Protein AF-A0A7J2L678-F1 (afdb_monomer_lite)

Foldseek 3Di:
DDDPDPDPVVVPAQDWDWDKDKDDDPVGIDIDIQQWTDRHPDTPGRRHDDDDDD

Radius of gyration: 17.78 Å; chains: 1; bounding box: 28×19×63 Å

Sequence (54 aa):
MSSWGVTLEQIKGIKSGTTTVGIVCKDGVVLAAEKKATMGYLVASKEDIKIVEI

Structure (mmCIF, N/CA/C/O backbone):
data_AF-A0A7J2L678-F1
#
_entry.id   AF-A0A7J2L678-F1
#
loop_
_atom_site.group_PDB
_atom_site.id
_atom_site.type_symbol
_atom_site.label_atom_id
_atom_site.label_alt_id
_atom_site.label_comp_id
_atom_site.label_asym_id
_atom_site.label_entity_id
_atom_site.label_seq_id
_atom_site.pdbx_PDB_ins_code
_atom_site.Cartn_x
_atom_site.Cartn_y
_atom_site.Cartn_z
_atom_site.occupancy
_atom_site.B_iso_or_equiv
_atom_site.auth_seq_id
_atom_site.auth_comp_id
_atom_site.auth_asym_id
_atom_site.auth_atom_id
_atom_site.pdbx_PDB_model_num
ATOM 1 N N . MET A 1 1 ? 5.193 4.719 -48.918 1.00 41.19 1 MET A N 1
ATOM 2 C CA . MET A 1 1 ? 5.158 5.631 -47.753 1.00 41.19 1 MET A CA 1
ATOM 3 C C . MET A 1 1 ? 4.177 5.053 -46.752 1.00 41.19 1 MET A C 1
ATOM 5 O O . MET A 1 1 ? 2.994 5.355 -46.778 1.00 41.19 1 MET A O 1
ATOM 9 N N . SER A 1 2 ? 4.662 4.069 -46.002 1.00 41.84 2 SER A N 1
ATOM 10 C CA . SER A 1 2 ? 3.897 3.213 -45.102 1.00 41.84 2 SER A CA 1
ATOM 11 C C . SER A 1 2 ? 3.633 3.921 -43.778 1.00 41.84 2 SER A C 1
ATOM 13 O O . SER A 1 2 ? 4.550 4.442 -43.149 1.00 41.84 2 SER A O 1
ATOM 15 N N . SER A 1 3 ? 2.351 3.923 -43.423 1.00 48.97 3 SER A N 1
ATOM 16 C CA . SER A 1 3 ? 1.734 4.312 -42.158 1.00 48.97 3 SER A CA 1
ATOM 17 C C . SER A 1 3 ? 2.657 4.206 -40.935 1.00 48.97 3 SER A C 1
ATOM 19 O O . SER A 1 3 ? 3.221 3.143 -40.672 1.00 48.97 3 SER A O 1
ATOM 21 N N . TRP A 1 4 ? 2.770 5.296 -40.169 1.00 55.78 4 TRP A N 1
ATOM 22 C CA . TRP A 1 4 ? 3.327 5.299 -38.814 1.00 55.78 4 TRP A CA 1
ATOM 23 C C . TRP A 1 4 ? 2.382 4.508 -37.901 1.00 55.78 4 TRP A C 1
ATOM 25 O O . TRP A 1 4 ? 1.502 5.059 -37.246 1.00 55.78 4 TRP A O 1
ATOM 35 N N . GLY A 1 5 ? 2.526 3.185 -37.916 1.00 57.19 5 GLY A N 1
ATOM 36 C CA . GLY A 1 5 ? 1.763 2.261 -37.088 1.00 57.19 5 GLY A CA 1
ATOM 37 C C . GLY A 1 5 ? 2.263 2.267 -35.650 1.00 57.19 5 GLY A C 1
ATOM 38 O O . GLY A 1 5 ? 2.960 1.344 -35.242 1.00 57.19 5 GLY A O 1
ATOM 39 N N . VAL A 1 6 ? 1.897 3.292 -34.877 1.00 62.66 6 VAL A N 1
ATOM 40 C CA . VAL A 1 6 ? 1.882 3.171 -33.416 1.00 62.66 6 VAL A CA 1
ATOM 41 C C . VAL A 1 6 ? 0.586 2.453 -33.060 1.00 62.66 6 VAL A C 1
ATOM 43 O O . VAL A 1 6 ? -0.511 2.973 -33.253 1.00 62.66 6 VAL A O 1
ATOM 46 N N . THR A 1 7 ? 0.708 1.210 -32.615 1.00 66.19 7 THR A N 1
ATOM 47 C CA . THR A 1 7 ? -0.435 0.391 -32.197 1.00 66.19 7 THR A CA 1
ATOM 48 C C . THR A 1 7 ? -0.967 0.899 -30.853 1.00 66.19 7 THR A C 1
ATOM 50 O O . THR A 1 7 ? -0.196 1.338 -30.000 1.00 66.19 7 THR A O 1
ATOM 53 N N . LEU A 1 8 ? -2.284 0.826 -30.624 1.00 59.56 8 LEU A N 1
ATOM 54 C CA . LEU A 1 8 ? -2.911 1.231 -29.350 1.00 59.56 8 LEU A CA 1
ATOM 55 C C . LEU A 1 8 ? -2.331 0.481 -28.133 1.00 59.56 8 LEU A C 1
ATOM 57 O O . LEU A 1 8 ? -2.393 0.976 -27.009 1.00 59.56 8 LEU A O 1
ATOM 61 N N . GLU A 1 9 ? -1.714 -0.684 -28.352 1.00 60.59 9 GLU A N 1
ATOM 62 C CA . GLU A 1 9 ? -0.995 -1.432 -27.319 1.00 60.59 9 GLU A CA 1
ATOM 63 C C . GLU A 1 9 ? 0.241 -0.702 -26.781 1.00 60.59 9 GLU A C 1
ATOM 65 O O . GLU A 1 9 ? 0.550 -0.849 -25.601 1.00 60.59 9 GLU A O 1
ATOM 70 N N . GLN A 1 10 ? 0.916 0.123 -27.590 1.00 57.81 10 GLN A N 1
ATOM 71 C CA . GLN A 1 10 ? 2.101 0.885 -27.167 1.00 57.81 10 GLN A CA 1
ATOM 72 C C . GLN A 1 10 ? 1.748 2.097 -26.286 1.00 57.81 10 GLN A C 1
ATOM 74 O O . GLN A 1 10 ? 2.605 2.581 -25.552 1.00 57.81 10 GLN A O 1
ATOM 79 N N . ILE A 1 11 ? 0.492 2.567 -26.317 1.00 57.53 11 ILE A N 1
ATOM 80 C CA . ILE A 1 11 ? -0.007 3.672 -25.471 1.00 57.53 11 ILE A CA 1
ATOM 81 C C . ILE A 1 11 ? -0.506 3.158 -24.110 1.00 57.53 11 ILE A C 1
ATOM 83 O O . ILE A 1 11 ? -0.675 3.939 -23.172 1.00 57.53 11 ILE A O 1
ATOM 87 N N . LYS A 1 12 ? -0.693 1.839 -23.945 1.00 59.31 12 LYS A N 1
ATOM 88 C CA . LYS A 1 12 ? -0.909 1.231 -22.626 1.00 59.31 12 LYS A CA 1
ATOM 89 C C . LYS A 1 12 ? 0.368 1.472 -21.819 1.00 59.31 12 LYS A C 1
ATOM 91 O O . LYS A 1 12 ? 1.365 0.789 -22.033 1.00 59.31 12 LYS A O 1
ATOM 96 N N . GLY A 1 13 ? 0.342 2.508 -20.976 1.00 67.06 13 GLY A N 1
ATOM 97 C CA . GLY A 1 13 ? 1.494 3.017 -20.240 1.00 67.06 13 GLY A CA 1
ATOM 98 C C . GLY A 1 13 ? 2.317 1.907 -19.595 1.00 67.06 13 GLY A C 1
ATOM 99 O O . GLY A 1 13 ? 1.803 0.823 -19.307 1.00 67.06 13 GLY A O 1
ATOM 100 N N . ILE A 1 14 ? 3.609 2.184 -19.404 1.00 77.44 14 ILE A N 1
ATOM 101 C CA . ILE A 1 14 ? 4.574 1.248 -18.828 1.00 77.44 14 ILE A CA 1
ATOM 102 C C . ILE A 1 14 ? 3.920 0.488 -17.663 1.00 77.44 14 ILE A C 1
ATOM 104 O O . ILE A 1 14 ? 3.494 1.100 -16.683 1.00 77.44 14 ILE A O 1
ATOM 108 N N . LYS A 1 15 ? 3.800 -0.841 -17.798 1.00 68.62 15 LYS A N 1
ATOM 109 C CA . LYS A 1 15 ? 3.105 -1.672 -16.809 1.00 68.62 15 LYS A CA 1
ATOM 110 C C . LYS A 1 15 ? 3.768 -1.480 -15.444 1.00 68.62 15 LYS A C 1
ATOM 112 O O . LYS A 1 15 ? 4.959 -1.746 -15.291 1.00 68.62 15 LYS A O 1
ATOM 117 N N . SER A 1 16 ? 2.978 -1.028 -14.481 1.00 82.06 16 SER A N 1
ATOM 118 C CA . SER A 1 16 ? 3.346 -0.897 -13.077 1.00 82.06 16 SER A CA 1
ATOM 119 C C . SER A 1 16 ? 2.506 -1.887 -12.278 1.00 82.06 16 SER A C 1
ATOM 121 O O . SER A 1 16 ? 1.300 -2.007 -12.504 1.00 82.06 16 SER A O 1
ATOM 123 N N . GLY A 1 17 ? 3.153 -2.627 -11.380 1.00 80.88 17 GLY A N 1
ATOM 124 C CA . GLY A 1 17 ? 2.483 -3.447 -10.376 1.00 80.88 17 GLY A CA 1
ATOM 125 C C . GLY A 1 17 ? 2.749 -2.874 -8.990 1.00 80.88 17 GLY A C 1
ATOM 126 O O . GLY A 1 17 ? 3.908 -2.737 -8.597 1.00 80.88 17 GLY A O 1
ATOM 127 N N . THR A 1 18 ? 1.687 -2.546 -8.260 1.00 89.31 18 THR A N 1
ATOM 128 C CA . THR A 1 18 ? 1.739 -2.067 -6.872 1.00 89.31 18 THR A CA 1
ATOM 129 C C . THR A 1 18 ? 0.584 -2.680 -6.098 1.00 89.31 18 THR A C 1
ATOM 131 O O . THR A 1 18 ? -0.527 -2.743 -6.625 1.00 89.31 18 THR A O 1
ATOM 134 N N . THR A 1 19 ? 0.818 -3.090 -4.853 1.00 93.88 19 THR A N 1
ATOM 135 C CA . THR A 1 19 ? -0.248 -3.610 -3.983 1.00 93.88 19 THR A CA 1
ATOM 136 C C . THR A 1 19 ? -0.617 -2.591 -2.910 1.00 93.88 19 THR A C 1
ATOM 138 O O . THR A 1 19 ? 0.255 -2.118 -2.179 1.00 93.88 19 THR A O 1
ATOM 141 N N . THR A 1 20 ? -1.913 -2.306 -2.788 1.00 96.12 20 THR A N 1
ATOM 142 C CA . THR A 1 20 ? -2.502 -1.506 -1.707 1.00 96.12 20 THR A CA 1
ATOM 143 C C . THR A 1 20 ? -3.627 -2.310 -1.076 1.00 96.12 20 THR A C 1
ATOM 145 O O . THR A 1 20 ? -4.435 -2.908 -1.785 1.00 96.12 20 THR A O 1
ATOM 148 N N . VAL A 1 21 ? -3.676 -2.335 0.251 1.00 97.25 21 VAL A N 1
ATOM 149 C CA . VAL A 1 21 ? -4.695 -3.039 1.029 1.00 97.25 21 VAL A CA 1
ATOM 150 C C . VAL A 1 21 ? -5.311 -2.101 2.060 1.00 97.25 21 VAL A C 1
ATOM 152 O O . VAL A 1 21 ? -4.661 -1.177 2.552 1.00 97.25 21 VAL A O 1
ATOM 155 N N . GLY A 1 22 ? -6.571 -2.358 2.393 1.00 97.44 22 GLY A N 1
ATOM 156 C CA . GLY A 1 22 ? -7.298 -1.648 3.435 1.00 97.44 22 GLY A CA 1
ATOM 157 C C . GLY A 1 22 ? -8.078 -2.628 4.299 1.00 97.44 22 GLY A C 1
ATOM 158 O O . GLY A 1 22 ? -8.630 -3.600 3.786 1.00 97.44 22 GLY A O 1
ATOM 159 N N . ILE A 1 23 ? -8.110 -2.376 5.605 1.00 98.00 23 ILE A N 1
ATOM 160 C CA . ILE A 1 23 ? -8.865 -3.171 6.575 1.00 98.00 23 ILE A CA 1
ATOM 161 C C . ILE A 1 23 ? -9.802 -2.240 7.337 1.00 98.00 23 ILE A C 1
ATOM 163 O O . ILE A 1 23 ? -9.382 -1.198 7.842 1.00 98.00 23 ILE A O 1
ATOM 167 N N . VAL A 1 24 ? -11.071 -2.638 7.422 1.00 97.94 24 VAL A N 1
ATOM 168 C CA . VAL A 1 24 ? -12.071 -1.983 8.269 1.00 97.94 24 VAL A CA 1
ATOM 169 C C . VAL A 1 24 ? -12.048 -2.641 9.644 1.00 97.94 24 VAL A C 1
ATOM 171 O O . VAL A 1 24 ? -12.209 -3.855 9.766 1.00 97.94 24 VAL A O 1
ATOM 174 N N . CYS A 1 25 ? -11.860 -1.824 10.671 1.00 97.12 25 CYS A N 1
ATOM 175 C CA . CYS A 1 25 ? -11.918 -2.198 12.077 1.00 97.12 25 CYS A CA 1
ATOM 176 C C . CYS A 1 25 ? -13.160 -1.565 12.720 1.00 97.12 25 CYS A C 1
ATOM 178 O O . CYS A 1 25 ? -13.769 -0.656 12.159 1.00 97.12 25 CYS A O 1
ATOM 180 N N . LYS A 1 26 ? -13.527 -2.017 13.924 1.00 97.81 26 LYS A N 1
ATOM 181 C CA . LYS 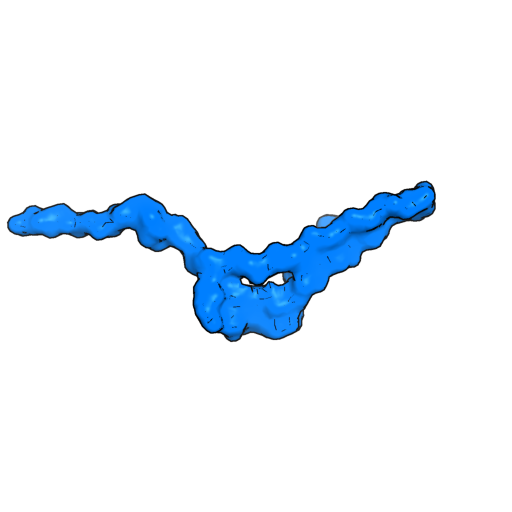A 1 26 ? -14.690 -1.481 14.653 1.00 97.81 26 LYS A CA 1
ATOM 182 C C . LYS A 1 26 ? -14.633 0.045 14.822 1.00 97.81 26 LYS A C 1
ATOM 184 O O . LYS A 1 26 ? -15.650 0.706 14.647 1.00 97.81 26 LYS A O 1
ATOM 189 N N . ASP A 1 27 ? -13.447 0.572 15.123 1.00 96.75 27 ASP A N 1
ATOM 190 C CA . ASP A 1 27 ? -13.243 1.975 15.502 1.00 96.75 27 ASP A CA 1
ATOM 191 C C . ASP A 1 27 ? -12.487 2.788 14.434 1.00 96.75 27 ASP A C 1
ATOM 193 O O . ASP A 1 27 ? -12.065 3.913 14.690 1.00 96.75 27 ASP A O 1
ATOM 197 N N . GLY A 1 28 ? -12.274 2.234 13.234 1.00 96.88 28 GLY A N 1
ATOM 198 C CA . GLY A 1 28 ? -11.549 2.951 12.186 1.00 96.88 28 GLY A CA 1
ATOM 199 C C . GLY A 1 28 ? -11.119 2.098 11.000 1.00 96.88 28 GLY A C 1
ATOM 200 O O . GLY A 1 28 ? -11.552 0.961 10.826 1.00 96.88 28 GLY A O 1
ATOM 201 N N . VAL A 1 29 ? -10.239 2.662 10.176 1.00 97.31 29 VAL A N 1
ATOM 202 C CA . VAL A 1 29 ? -9.692 2.028 8.972 1.00 97.31 29 VAL A CA 1
ATOM 203 C C . VAL A 1 29 ? -8.170 2.067 8.988 1.00 97.31 29 VAL A C 1
ATOM 205 O O . VAL A 1 29 ? -7.569 3.060 9.390 1.00 97.31 29 VAL A O 1
ATOM 208 N N . VAL A 1 30 ? -7.548 0.982 8.531 1.00 97.00 30 VAL A N 1
AT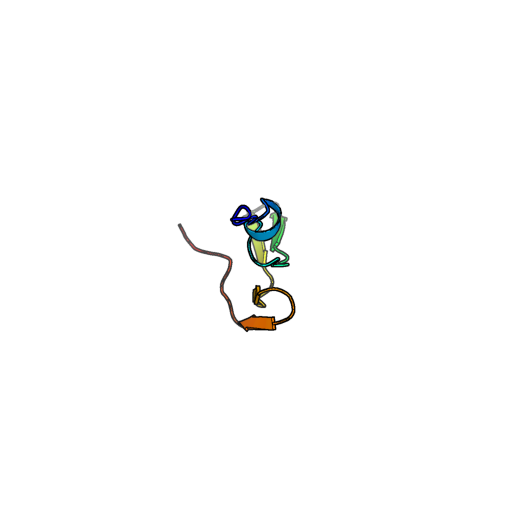OM 209 C CA . VAL A 1 30 ? -6.096 0.886 8.345 1.00 97.00 30 VAL A CA 1
ATOM 210 C C . VAL A 1 30 ? -5.811 0.736 6.861 1.00 97.00 30 VAL A C 1
ATOM 212 O O . VAL A 1 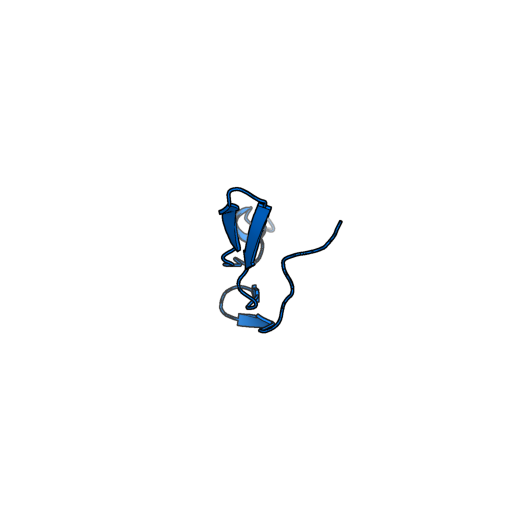30 ? -6.356 -0.158 6.216 1.00 97.00 30 VAL A O 1
ATOM 215 N N . LEU A 1 31 ? -4.940 1.590 6.329 1.00 97.69 31 LEU A N 1
ATOM 216 C CA . LEU A 1 31 ? -4.451 1.518 4.955 1.00 97.69 31 LEU A CA 1
ATOM 217 C C . LEU A 1 31 ? -2.970 1.146 4.958 1.00 97.69 31 LEU A C 1
ATOM 219 O O . LEU A 1 31 ? -2.188 1.676 5.745 1.00 97.69 31 LEU A O 1
ATOM 223 N N . ALA A 1 32 ? -2.578 0.255 4.054 1.00 96.50 32 ALA A N 1
ATOM 224 C CA . ALA A 1 32 ? -1.186 -0.098 3.825 1.00 96.50 32 ALA A CA 1
ATOM 225 C C . ALA A 1 32 ? -0.917 -0.223 2.324 1.00 96.50 32 ALA A C 1
ATOM 227 O O . ALA A 1 32 ? -1.746 -0.729 1.569 1.00 96.50 32 ALA A O 1
ATOM 228 N N . ALA A 1 33 ? 0.256 0.226 1.887 1.00 96.00 33 ALA A N 1
ATOM 229 C CA . ALA A 1 33 ? 0.670 0.166 0.492 1.00 96.00 33 ALA A CA 1
ATOM 230 C C . ALA A 1 33 ? 2.147 -0.223 0.378 1.00 96.00 33 ALA A C 1
ATOM 232 O O . ALA A 1 33 ? 2.972 0.134 1.221 1.00 96.00 33 ALA A O 1
ATOM 233 N N . GLU A 1 34 ? 2.487 -0.943 -0.687 1.00 95.06 34 GLU A N 1
ATOM 234 C CA . GLU A 1 34 ? 3.870 -1.236 -1.055 1.00 95.06 34 GLU A CA 1
ATOM 235 C C . GLU A 1 34 ? 4.636 0.057 -1.404 1.00 95.06 34 GLU A C 1
ATOM 237 O O . GLU A 1 34 ? 4.126 0.921 -2.113 1.00 95.06 34 GLU A O 1
ATOM 242 N N . LYS A 1 35 ? 5.900 0.187 -0.978 1.00 94.69 35 LYS A N 1
ATOM 243 C CA . LYS A 1 35 ? 6.732 1.375 -1.269 1.00 94.69 35 LYS A CA 1
ATOM 244 C C . LYS A 1 35 ? 7.482 1.329 -2.607 1.00 94.69 35 LYS A C 1
ATOM 246 O O . LYS A 1 35 ? 7.895 2.361 -3.123 1.00 94.69 35 LYS A O 1
ATOM 251 N N . LYS A 1 36 ? 7.626 0.158 -3.225 1.00 93.50 36 LYS A N 1
ATOM 252 C CA . LYS A 1 36 ? 8.269 0.018 -4.540 1.00 93.50 36 LYS A CA 1
ATOM 253 C C . LYS A 1 36 ? 7.383 0.606 -5.641 1.00 93.50 36 LYS A C 1
ATOM 255 O O . LYS A 1 36 ? 6.172 0.399 -5.638 1.00 93.50 36 LYS A O 1
ATOM 260 N N . ALA A 1 37 ? 7.986 1.297 -6.596 1.00 92.50 37 ALA A N 1
ATOM 261 C CA . ALA A 1 37 ? 7.371 1.703 -7.853 1.00 92.50 37 ALA A CA 1
ATOM 262 C C . ALA A 1 37 ? 8.192 1.130 -9.012 1.00 92.50 37 ALA A C 1
ATOM 264 O O . ALA A 1 37 ? 9.426 1.120 -8.971 1.00 92.50 37 ALA A O 1
ATOM 265 N N . THR A 1 38 ? 7.511 0.621 -10.039 1.00 91.56 38 THR A N 1
ATOM 266 C CA . THR A 1 38 ? 8.155 -0.008 -11.198 1.00 91.56 38 THR A CA 1
ATOM 267 C C . THR A 1 38 ? 7.736 0.670 -12.489 1.00 91.56 38 THR A C 1
ATOM 269 O O . THR A 1 38 ? 6.589 1.074 -12.656 1.00 91.56 38 THR A O 1
ATOM 272 N N . MET A 1 39 ? 8.690 0.776 -13.405 1.00 90.25 39 MET A N 1
ATOM 273 C CA . MET A 1 39 ? 8.473 1.145 -14.794 1.00 90.25 39 MET A CA 1
ATOM 274 C C . MET A 1 39 ? 8.845 -0.076 -15.641 1.00 90.25 39 MET A C 1
ATOM 276 O O . MET A 1 39 ? 9.960 -0.195 -16.148 1.00 90.25 39 MET A O 1
ATOM 280 N N . GLY A 1 40 ? 7.914 -1.028 -15.748 1.00 86.12 40 GLY A N 1
ATOM 281 C CA . GLY A 1 40 ? 8.146 -2.300 -16.420 1.00 86.12 40 GLY A CA 1
ATOM 282 C C . GLY A 1 40 ? 9.041 -3.182 -15.558 1.00 86.12 40 GLY A C 1
ATOM 283 O O . GLY A 1 40 ? 8.697 -3.488 -14.420 1.00 86.12 40 GLY A O 1
ATOM 284 N N . TYR A 1 41 ? 10.204 -3.572 -16.080 1.00 87.50 41 TYR A N 1
ATOM 285 C CA . TYR A 1 41 ? 11.182 -4.385 -15.343 1.0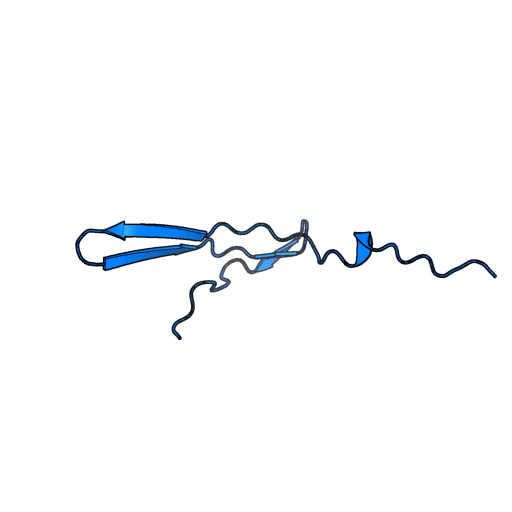0 87.50 41 TYR A CA 1
ATOM 286 C C . TYR A 1 41 ? 12.149 -3.559 -14.481 1.00 87.50 41 TYR A C 1
ATOM 288 O O . TYR A 1 41 ? 12.944 -4.125 -13.734 1.00 87.50 41 TYR A O 1
ATOM 296 N N . LEU A 1 42 ? 12.093 -2.227 -14.573 1.00 90.25 42 LEU A N 1
ATOM 297 C CA . LEU A 1 42 ? 12.954 -1.330 -13.810 1.00 90.25 42 LEU A CA 1
ATOM 298 C C . LEU A 1 42 ? 12.260 -0.887 -12.519 1.00 90.25 42 LEU A C 1
ATOM 300 O O . LEU A 1 42 ? 11.121 -0.418 -12.545 1.00 90.25 42 LEU A O 1
ATOM 304 N N . VAL A 1 43 ? 12.961 -0.978 -11.387 1.00 92.25 43 VAL A N 1
ATOM 305 C CA . VAL A 1 43 ? 12.527 -0.333 -10.140 1.00 92.25 43 VAL A CA 1
ATOM 306 C C . VAL A 1 43 ? 12.837 1.156 -10.246 1.00 92.25 43 VAL A C 1
ATOM 308 O O . VAL A 1 43 ? 14.001 1.543 -10.225 1.00 92.25 43 VAL A O 1
ATOM 311 N N . ALA A 1 44 ? 11.795 1.974 -10.368 1.00 91.50 44 ALA A N 1
ATOM 312 C CA . ALA A 1 44 ? 11.918 3.423 -10.496 1.00 91.50 44 ALA A CA 1
ATOM 313 C C . ALA A 1 44 ? 12.165 4.091 -9.135 1.00 91.50 44 ALA A C 1
ATOM 315 O O . ALA A 1 44 ? 12.951 5.026 -9.032 1.00 91.50 44 ALA A O 1
ATOM 316 N N . SER A 1 45 ? 11.525 3.582 -8.078 1.00 92.19 45 SER A N 1
ATOM 317 C CA . SER A 1 45 ? 11.735 4.031 -6.700 1.00 92.19 45 SER A CA 1
ATOM 318 C C . SER A 1 45 ? 11.454 2.894 -5.720 1.00 92.19 45 SER A C 1
ATOM 320 O O . SER A 1 45 ? 10.629 2.017 -5.983 1.00 92.19 45 SER A O 1
ATOM 322 N N . LYS A 1 46 ? 12.159 2.889 -4.586 1.00 92.94 46 LYS A N 1
ATOM 323 C CA . LYS A 1 46 ? 11.950 1.927 -3.491 1.00 92.94 46 LYS A CA 1
ATOM 324 C C . LYS A 1 46 ? 11.146 2.509 -2.326 1.00 92.94 46 LYS A C 1
ATOM 326 O O . LYS A 1 46 ? 10.665 1.741 -1.499 1.00 92.94 46 LYS A O 1
ATOM 331 N N . GLU A 1 47 ? 11.004 3.830 -2.268 1.00 95.44 47 GLU A N 1
ATOM 332 C CA . GLU A 1 47 ? 10.454 4.565 -1.118 1.00 95.44 47 GLU A CA 1
ATOM 333 C C . GLU A 1 47 ? 9.295 5.485 -1.515 1.00 95.44 47 GLU A C 1
ATOM 335 O O . GLU A 1 47 ? 9.028 6.502 -0.886 1.00 95.44 47 GLU A O 1
ATOM 340 N N . ASP A 1 48 ? 8.595 5.115 -2.578 1.00 95.06 48 ASP A N 1
ATOM 341 C CA . ASP A 1 48 ? 7.499 5.884 -3.141 1.00 95.06 48 ASP A CA 1
ATOM 342 C C . ASP A 1 48 ? 6.269 5.874 -2.212 1.00 95.06 48 ASP A C 1
ATOM 344 O O . ASP A 1 48 ? 5.815 4.808 -1.775 1.00 95.06 48 ASP A O 1
ATOM 348 N N . ILE A 1 49 ? 5.734 7.061 -1.907 1.00 95.06 49 ILE A N 1
ATOM 349 C CA . ILE A 1 49 ? 4.575 7.244 -1.022 1.00 95.06 49 ILE A CA 1
ATOM 350 C C . ILE A 1 49 ? 3.290 7.176 -1.850 1.00 95.06 49 ILE A C 1
ATOM 352 O O . ILE A 1 49 ? 3.070 7.994 -2.736 1.00 95.06 49 ILE A O 1
ATOM 356 N N . LYS A 1 50 ? 2.424 6.207 -1.528 1.00 94.31 50 LYS A N 1
ATOM 357 C CA . LYS A 1 50 ? 1.173 5.935 -2.267 1.00 94.31 50 LYS A CA 1
ATOM 358 C C . LYS A 1 50 ? -0.105 6.244 -1.486 1.00 94.31 50 LYS A C 1
ATOM 360 O O . LYS A 1 50 ? -1.188 6.190 -2.057 1.00 94.31 50 LYS A O 1
ATOM 365 N N . ILE A 1 51 ? 0.011 6.527 -0.190 1.00 95.50 51 ILE A N 1
ATOM 366 C CA . ILE A 1 51 ? -1.102 6.957 0.661 1.00 95.50 51 ILE A CA 1
ATOM 367 C C . ILE A 1 51 ? -0.896 8.445 0.914 1.00 95.50 51 ILE A C 1
ATOM 369 O O . ILE A 1 51 ? 0.151 8.833 1.431 1.00 95.50 51 ILE A O 1
ATOM 373 N N . VAL A 1 52 ? -1.872 9.256 0.520 1.00 96.44 52 VAL A N 1
ATOM 374 C CA . VAL A 1 52 ? -1.846 10.714 0.660 1.00 96.44 52 VAL A CA 1
ATOM 375 C C . VAL A 1 52 ? -3.001 11.166 1.543 1.00 96.44 52 VAL A C 1
ATOM 377 O O . VAL A 1 52 ? -4.084 10.581 1.499 1.00 96.44 52 VAL A O 1
ATOM 380 N N . GLU A 1 53 ? -2.745 12.185 2.357 1.00 93.12 53 GLU A N 1
ATOM 381 C CA . GLU A 1 53 ? -3.783 12.921 3.075 1.00 93.12 53 GLU A CA 1
ATOM 382 C C . GLU A 1 53 ? -4.449 13.906 2.105 1.00 93.12 53 GLU A C 1
ATOM 384 O O . GLU A 1 53 ? -3.785 14.428 1.204 1.00 93.12 53 GLU A O 1
ATOM 389 N N . ILE A 1 54 ? -5.763 14.083 2.244 1.00 88.12 54 ILE A N 1
ATOM 390 C CA . ILE A 1 54 ? -6.602 14.887 1.343 1.00 88.12 54 ILE A CA 1
ATO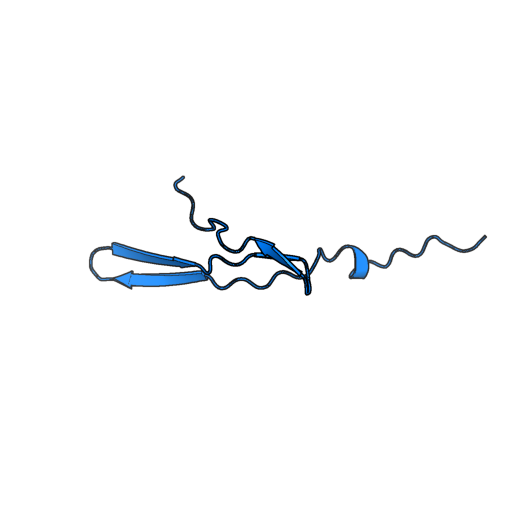M 391 C C . ILE A 1 54 ? -6.785 16.295 1.894 1.00 88.12 54 ILE A C 1
ATOM 393 O O . ILE A 1 54 ? -7.031 16.401 3.115 1.00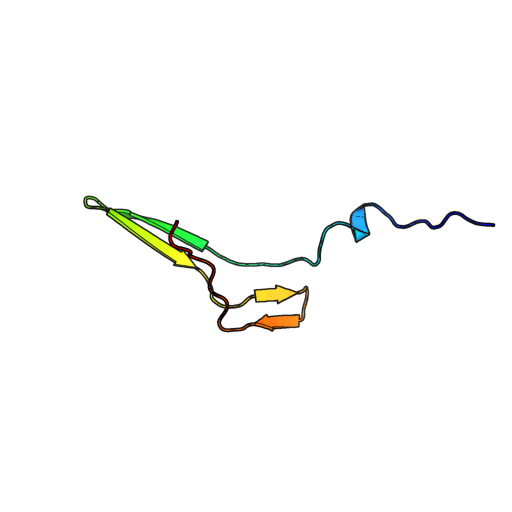 88.12 54 ILE A O 1
#

pLDDT: mean 83.91, std 16.71, range [41.19, 98.0]

Secondary structure (DSSP, 8-state):
-------HHHHS-------EEEEEETTEEEEEE---EEETTEEEESS-------